Protein AF-H2DDW2-F1 (afdb_monomer_lite)

Structure (mmCIF, N/CA/C/O backbone):
data_AF-H2DDW2-F1
#
_entry.id   AF-H2DDW2-F1
#
loop_
_atom_site.group_PDB
_atom_site.id
_atom_site.type_symbol
_atom_site.label_atom_id
_atom_site.label_alt_id
_atom_site.label_comp_id
_atom_site.label_asym_id
_atom_site.label_entity_id
_atom_site.label_seq_id
_atom_site.pdbx_PDB_ins_code
_atom_site.Cartn_x
_atom_site.Cartn_y
_atom_site.Cartn_z
_atom_site.occupancy
_atom_site.B_iso_or_equiv
_atom_site.auth_seq_id
_atom_site.auth_comp_id
_atom_site.auth_asym_id
_atom_site.auth_atom_id
_atom_site.pdbx_PDB_model_num
ATOM 1 N N . MET A 1 1 ? -12.473 -13.883 21.788 1.00 48.09 1 MET A N 1
ATOM 2 C CA . MET A 1 1 ? -11.366 -13.422 22.653 1.00 48.09 1 MET A CA 1
ATOM 3 C C . MET A 1 1 ? -11.970 -12.734 23.864 1.00 48.09 1 MET A C 1
ATOM 5 O O . MET A 1 1 ? -12.932 -11.997 23.688 1.00 48.09 1 MET A O 1
ATOM 9 N N . ALA A 1 2 ? -11.489 -13.027 25.073 1.00 66.38 2 ALA A N 1
ATOM 10 C CA . ALA A 1 2 ? -11.969 -12.351 26.277 1.00 66.38 2 ALA A CA 1
ATOM 11 C C . ALA A 1 2 ? -11.491 -10.892 26.268 1.00 66.38 2 ALA A C 1
ATOM 13 O O . ALA A 1 2 ? -10.347 -10.621 25.909 1.00 66.38 2 ALA A O 1
ATOM 14 N N . LEU A 1 3 ? -12.377 -9.961 26.615 1.00 78.19 3 LEU A N 1
ATOM 15 C CA . LEU A 1 3 ? -12.028 -8.547 26.714 1.00 78.19 3 LEU A CA 1
ATOM 16 C C . LEU A 1 3 ? -11.215 -8.319 27.989 1.00 78.19 3 LEU A C 1
ATOM 18 O O . LEU A 1 3 ? -11.538 -8.890 29.030 1.00 78.19 3 LEU A O 1
ATOM 22 N N . GLY A 1 4 ? -10.157 -7.514 27.881 1.00 80.94 4 GLY A N 1
ATOM 23 C CA . GLY A 1 4 ? -9.312 -7.137 29.010 1.00 80.94 4 GLY A CA 1
ATOM 24 C C . GLY A 1 4 ? -10.004 -6.184 29.987 1.00 80.94 4 GLY A C 1
ATOM 25 O O . GLY A 1 4 ? -11.206 -5.923 29.906 1.00 80.94 4 GLY A O 1
ATOM 26 N N . GLU A 1 5 ? -9.225 -5.648 30.920 1.00 84.81 5 GLU A N 1
ATOM 27 C CA . GLU A 1 5 ? -9.730 -4.767 31.970 1.00 84.81 5 GLU A CA 1
ATOM 28 C C . GLU A 1 5 ? -10.260 -3.430 31.399 1.00 84.81 5 GLU A C 1
ATOM 30 O O . GLU A 1 5 ? -9.643 -2.859 30.493 1.00 84.81 5 GLU A O 1
ATOM 35 N N . PRO A 1 6 ? -11.408 -2.906 31.880 1.00 84.62 6 PRO A N 1
ATOM 36 C CA . PRO A 1 6 ? -11.976 -1.663 31.363 1.00 84.62 6 PRO A CA 1
ATOM 37 C C . PRO A 1 6 ? -11.069 -0.449 31.601 1.00 84.62 6 PRO A C 1
ATOM 39 O O . PRO A 1 6 ? -10.720 -0.131 32.738 1.00 84.62 6 PRO A O 1
ATOM 42 N N . ILE A 1 7 ? -10.769 0.297 30.535 1.00 83.62 7 ILE A N 1
ATOM 43 C CA . ILE A 1 7 ? -9.992 1.541 30.606 1.00 83.62 7 ILE A CA 1
ATOM 44 C C . ILE A 1 7 ? -10.944 2.737 30.705 1.00 83.62 7 ILE A C 1
ATOM 46 O O . ILE A 1 7 ? -11.888 2.864 29.926 1.00 83.62 7 ILE A O 1
ATOM 50 N N . LYS A 1 8 ? -10.680 3.645 31.652 1.00 87.38 8 LYS A N 1
ATOM 51 C CA . LYS A 1 8 ? -11.405 4.917 31.791 1.00 87.38 8 LYS A CA 1
ATOM 52 C C . LYS A 1 8 ? -10.595 6.037 31.145 1.00 87.38 8 LYS A C 1
ATOM 54 O O . LYS A 1 8 ? -9.454 6.267 31.531 1.00 87.38 8 LYS A O 1
ATOM 59 N N . PHE A 1 9 ? -11.197 6.776 30.223 1.00 84.56 9 PHE A N 1
ATOM 60 C CA . PHE A 1 9 ? -10.607 7.971 29.620 1.00 84.56 9 PHE A CA 1
ATOM 61 C C . PHE A 1 9 ? -11.639 9.095 29.583 1.00 84.56 9 PHE A C 1
ATOM 63 O O . PHE A 1 9 ? -12.844 8.858 29.651 1.00 84.56 9 PHE A O 1
ATOM 70 N N . ARG A 1 10 ? -11.157 10.336 29.534 1.00 90.94 10 ARG A N 1
ATOM 71 C CA . ARG A 1 10 ? -12.006 11.526 29.473 1.00 90.94 10 ARG A CA 1
ATOM 72 C C . ARG A 1 10 ? -11.969 12.083 28.060 1.00 90.94 10 ARG A C 1
ATOM 74 O O . ARG A 1 10 ? -10.892 12.276 27.505 1.00 90.94 10 ARG A O 1
ATOM 81 N N . LEU A 1 11 ? -13.144 12.347 27.511 1.00 89.06 11 LEU A N 1
ATOM 82 C CA . LEU A 1 11 ? -13.325 13.058 26.253 1.00 89.06 11 LEU A CA 1
ATOM 83 C C . LEU A 1 11 ? -13.860 14.454 26.551 1.00 89.06 11 LEU A C 1
ATOM 85 O O . LEU A 1 11 ? -14.480 14.674 27.594 1.00 89.06 11 LEU A O 1
ATOM 89 N N . THR A 1 12 ? -13.643 15.389 25.630 1.00 95.12 12 THR A N 1
ATOM 90 C CA . THR A 1 12 ? -14.383 16.649 25.693 1.00 95.12 12 THR A CA 1
ATOM 91 C C . THR A 1 12 ? -15.872 16.376 25.437 1.00 95.12 12 THR A C 1
ATOM 93 O O . THR A 1 12 ? -16.200 15.401 24.747 1.00 95.12 12 THR A O 1
ATOM 96 N N . PRO A 1 13 ? -16.786 17.199 25.979 1.00 91.12 13 PRO A N 1
ATOM 97 C CA . PRO A 1 13 ? -18.226 16.997 25.815 1.00 91.12 13 PRO A CA 1
ATOM 98 C C . PRO A 1 13 ? -18.658 16.928 24.345 1.00 91.12 13 PRO A C 1
ATOM 100 O O . PRO A 1 13 ? -19.495 16.108 23.978 1.00 91.12 13 PRO A O 1
ATOM 103 N N . GLU A 1 14 ? -18.029 17.730 23.485 1.00 94.12 14 GLU A N 1
ATOM 104 C CA . GLU A 1 14 ? -18.322 17.789 22.051 1.00 94.12 14 GLU A CA 1
ATOM 105 C C . GLU A 1 14 ? -17.937 16.479 21.360 1.00 94.12 14 GLU A C 1
ATOM 107 O O . GLU A 1 14 ? -18.689 15.950 20.543 1.00 94.12 14 GLU A O 1
ATOM 112 N N . LYS A 1 15 ? -16.770 15.923 21.711 1.00 92.75 15 LYS A N 1
ATOM 113 C CA . LYS A 1 15 ? -16.300 14.649 21.158 1.00 92.75 15 LYS A CA 1
ATOM 114 C C . LYS A 1 15 ? -17.115 13.472 21.664 1.00 92.75 15 LYS A C 1
ATOM 116 O O . LYS A 1 15 ? -17.362 12.548 20.897 1.00 92.75 15 LYS A O 1
ATOM 121 N N . HIS A 1 16 ? -17.550 13.514 22.921 1.00 92.75 16 HIS A N 1
ATOM 122 C CA . HIS A 1 16 ? -18.445 12.501 23.464 1.00 92.75 16 HIS A CA 1
ATOM 123 C C . HIS A 1 16 ? -19.756 12.442 22.672 1.00 92.75 16 HIS A C 1
ATOM 125 O O . HIS A 1 16 ? -20.097 11.377 22.169 1.00 92.75 16 HIS A O 1
ATOM 131 N N . ALA A 1 17 ? -20.434 13.583 22.498 1.00 93.12 17 ALA A N 1
ATOM 132 C CA . ALA A 1 17 ? -21.687 13.655 21.744 1.00 93.12 17 ALA A CA 1
ATOM 133 C C . ALA A 1 17 ? -21.509 13.196 20.288 1.00 93.12 17 ALA A C 1
ATOM 135 O O . ALA A 1 17 ? -22.276 12.374 19.796 1.00 93.12 17 ALA A O 1
ATOM 136 N N . GLN A 1 18 ? -20.438 13.645 19.624 1.00 95.00 18 GLN A N 1
ATOM 137 C CA . GLN A 1 18 ? -20.135 13.234 18.252 1.00 95.00 18 GLN A CA 1
ATOM 138 C C . GLN A 1 18 ? -20.004 11.707 18.117 1.00 95.00 18 GLN A C 1
ATOM 140 O O . GLN A 1 18 ? -20.565 11.108 17.197 1.00 95.00 18 GLN A O 1
ATOM 145 N N . TYR A 1 19 ? -19.240 11.072 19.008 1.00 93.44 19 TYR A N 1
ATOM 146 C CA . TYR A 1 19 ? -19.018 9.629 18.946 1.00 93.44 19 TYR A CA 1
ATOM 147 C C . TYR A 1 19 ? -20.235 8.822 19.382 1.00 93.44 19 TYR A C 1
ATOM 149 O O . TYR A 1 19 ? -20.439 7.723 18.875 1.00 93.44 19 TYR A O 1
ATOM 157 N N . GLU A 1 20 ? -21.046 9.353 20.290 1.00 93.19 20 GLU A N 1
ATOM 158 C CA . GLU A 1 20 ? -22.316 8.751 20.684 1.00 93.19 20 GLU A CA 1
ATOM 159 C C . GLU A 1 20 ? -23.302 8.727 19.512 1.00 93.19 20 GLU A C 1
ATOM 161 O O . GLU A 1 20 ? -23.854 7.670 19.206 1.00 93.19 20 GLU A O 1
ATOM 166 N N . ASP A 1 21 ? -23.420 9.832 18.772 1.00 95.06 21 ASP A N 1
ATOM 167 C CA . ASP A 1 21 ? -24.227 9.903 17.552 1.00 95.06 21 ASP A CA 1
ATOM 168 C C . ASP A 1 21 ? -23.710 8.945 16.467 1.00 95.06 21 ASP A C 1
ATOM 170 O O . ASP A 1 21 ? -24.486 8.249 15.811 1.00 95.06 21 ASP A O 1
ATOM 174 N N . GLU A 1 22 ? -22.391 8.895 16.253 1.00 94.19 22 GLU A N 1
ATOM 175 C CA . GLU A 1 22 ? -21.745 7.968 15.312 1.00 94.19 22 GLU A CA 1
ATOM 176 C C . GLU A 1 22 ? -22.000 6.500 15.683 1.00 94.19 22 GLU A C 1
ATOM 178 O O . GLU A 1 22 ? -22.377 5.703 14.820 1.00 94.19 22 GLU A O 1
ATOM 183 N N . ALA A 1 23 ? -21.852 6.150 16.961 1.00 94.31 23 ALA A N 1
ATOM 184 C CA . ALA A 1 23 ? -22.102 4.806 17.467 1.00 94.31 23 ALA A CA 1
ATOM 185 C C . ALA A 1 23 ? -23.585 4.423 17.339 1.00 94.31 23 ALA A C 1
ATOM 187 O O . ALA A 1 23 ? -23.898 3.322 16.879 1.00 94.31 23 ALA A O 1
ATOM 188 N N . ALA A 1 24 ? -24.495 5.350 17.655 1.00 94.38 24 ALA A N 1
ATOM 189 C CA . ALA A 1 24 ? -25.935 5.161 17.518 1.00 94.38 24 ALA A CA 1
ATOM 190 C C . ALA A 1 24 ? -26.351 4.934 16.057 1.00 94.38 24 ALA A C 1
ATOM 192 O O . ALA A 1 24 ? -27.140 4.028 15.785 1.00 94.38 24 ALA A O 1
ATOM 193 N N . ARG A 1 25 ? -25.770 5.675 15.098 1.00 93.88 25 ARG A N 1
ATOM 194 C CA . ARG A 1 25 ? -26.001 5.454 13.655 1.00 93.88 25 ARG A CA 1
ATOM 195 C C . ARG A 1 25 ? -25.594 4.056 13.194 1.00 93.88 25 ARG A C 1
ATOM 197 O O . ARG A 1 25 ? -26.205 3.517 12.277 1.00 93.88 25 ARG A O 1
ATOM 204 N N . LEU A 1 26 ? -24.575 3.476 13.822 1.00 92.62 26 LEU A N 1
ATOM 205 C CA . LEU A 1 26 ? -24.094 2.124 13.536 1.00 92.62 26 LEU A CA 1
ATOM 206 C C . LEU A 1 26 ? -24.780 1.048 14.395 1.00 92.62 26 LEU A C 1
ATOM 208 O O . LEU A 1 26 ? -24.473 -0.133 14.241 1.00 92.62 26 LEU A O 1
ATOM 212 N N . GLY A 1 27 ? -25.691 1.431 15.299 1.00 93.50 27 GLY A N 1
ATOM 213 C CA . GLY A 1 27 ? -26.374 0.517 16.218 1.00 93.50 27 GLY A CA 1
ATOM 214 C C . GLY A 1 27 ? -25.445 -0.133 17.247 1.00 93.50 27 GLY A C 1
ATOM 215 O O . GLY A 1 27 ? -25.739 -1.226 17.734 1.00 93.50 27 GLY A O 1
ATOM 216 N N . LYS A 1 28 ? -24.306 0.498 17.560 1.00 92.75 28 LYS A N 1
ATOM 217 C CA . LYS A 1 28 ? -23.279 -0.049 18.455 1.00 92.75 28 LYS A CA 1
ATOM 218 C C . LYS A 1 28 ? -23.205 0.732 19.771 1.00 92.75 28 LYS A C 1
ATOM 220 O O . LYS A 1 28 ? -23.399 1.945 19.776 1.00 92.75 28 LYS A O 1
ATOM 225 N N . PRO A 1 29 ? -22.852 0.078 20.892 1.00 91.75 29 PRO A N 1
ATOM 226 C CA . PRO A 1 29 ? -22.477 0.786 22.112 1.00 91.75 29 PRO A CA 1
ATOM 227 C C . PRO A 1 29 ? -21.225 1.644 21.892 1.00 91.75 29 PRO A C 1
ATOM 229 O O . PRO A 1 29 ? -20.283 1.205 21.227 1.00 91.75 29 PRO A O 1
ATOM 232 N N . LEU A 1 30 ? -21.169 2.819 22.527 1.00 90.50 30 LEU A N 1
ATOM 233 C CA . LEU A 1 30 ? -20.051 3.765 22.406 1.00 90.50 30 LEU A CA 1
ATOM 234 C C . LEU A 1 30 ? -18.684 3.118 22.689 1.00 90.50 30 LEU A C 1
ATOM 236 O O . LEU A 1 30 ? -17.729 3.332 21.950 1.00 90.50 30 LEU A O 1
ATOM 240 N N . GLY A 1 31 ? -18.591 2.279 23.724 1.00 90.06 31 GLY A N 1
ATOM 241 C CA . GLY A 1 31 ? -17.343 1.587 24.067 1.00 90.06 31 GLY A CA 1
ATOM 242 C C . GLY A 1 31 ? -16.865 0.608 22.988 1.00 90.06 31 GLY A C 1
ATOM 243 O O . GLY A 1 31 ? -15.664 0.496 22.753 1.00 90.06 31 GLY A O 1
ATOM 244 N N . THR A 1 32 ? -17.792 -0.070 22.306 1.00 91.12 32 THR A N 1
ATOM 245 C CA . THR A 1 32 ? -17.466 -0.956 21.178 1.00 91.12 32 THR A CA 1
ATOM 246 C C . THR A 1 32 ? -16.999 -0.138 19.982 1.00 91.12 32 THR A C 1
ATOM 248 O O . THR A 1 32 ? -15.959 -0.441 19.408 1.00 91.12 32 THR A O 1
ATOM 251 N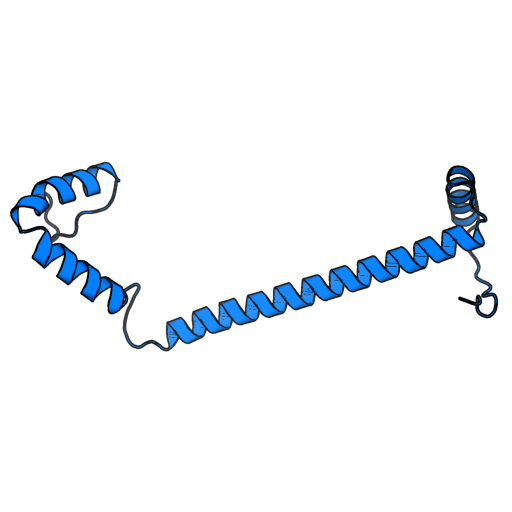 N . TYR A 1 33 ? -17.725 0.934 19.660 1.00 93.12 33 TYR A N 1
ATOM 252 C CA . TYR A 1 33 ? -17.380 1.830 18.562 1.00 93.12 33 TYR A CA 1
ATOM 253 C C . TYR A 1 33 ? -15.987 2.451 18.731 1.00 93.12 33 TYR A C 1
ATOM 255 O O . TYR A 1 33 ? -15.175 2.422 17.811 1.00 93.12 33 TYR A O 1
ATOM 263 N N . LEU A 1 34 ? -15.681 2.968 19.924 1.00 92.38 34 LEU A N 1
ATOM 264 C CA . LEU A 1 34 ? -14.390 3.599 20.196 1.00 92.38 34 LEU A CA 1
ATOM 265 C C . LEU A 1 34 ? -13.231 2.606 20.134 1.00 92.38 34 LEU A C 1
A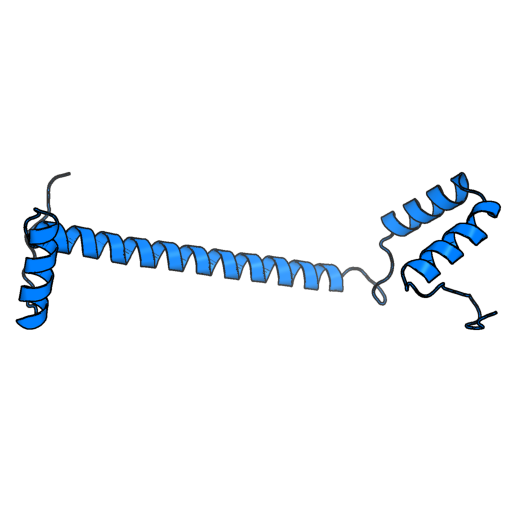TOM 267 O O . LEU A 1 34 ? -12.156 2.975 19.671 1.00 92.38 34 LEU A O 1
ATOM 271 N N . ARG A 1 35 ? -13.441 1.352 20.548 1.00 91.50 35 ARG A N 1
ATOM 272 C CA . ARG A 1 35 ? -12.428 0.308 20.380 1.00 91.50 35 ARG A CA 1
ATOM 273 C C . ARG A 1 35 ? -12.160 0.026 18.910 1.00 91.50 35 ARG A C 1
ATOM 275 O O . ARG A 1 35 ? -11.014 0.100 18.499 1.00 91.50 35 ARG A O 1
ATOM 282 N N . GLU A 1 36 ? -13.201 -0.284 18.142 1.00 92.19 36 GLU A N 1
ATOM 283 C CA . GLU A 1 36 ? -13.053 -0.597 16.716 1.00 92.19 36 GLU A CA 1
ATOM 284 C C . GLU A 1 36 ? -12.383 0.558 15.968 1.00 92.19 36 GLU A C 1
ATOM 286 O O . GLU A 1 36 ? -11.542 0.338 15.104 1.00 92.19 36 GLU A O 1
ATOM 291 N N . ARG A 1 37 ? -12.716 1.800 16.334 1.00 92.56 37 ARG A N 1
ATOM 292 C CA . ARG A 1 37 ? -12.078 2.986 15.771 1.00 92.56 37 ARG A CA 1
ATOM 293 C C . ARG A 1 37 ? -10.587 3.063 16.101 1.00 92.56 37 ARG A C 1
ATOM 295 O O . ARG A 1 37 ? -9.805 3.378 15.215 1.00 92.56 37 ARG A O 1
ATOM 302 N N . LEU A 1 38 ? -10.197 2.786 17.347 1.00 91.62 38 LEU A N 1
ATOM 303 C CA . LEU A 1 38 ? -8.785 2.754 17.749 1.00 91.62 38 LEU A CA 1
ATOM 304 C C . LEU A 1 38 ? -8.021 1.642 17.021 1.00 91.62 38 LEU A C 1
ATOM 306 O O . LEU A 1 38 ? -6.946 1.896 16.493 1.00 91.62 38 LEU A O 1
ATOM 310 N N . GLU A 1 39 ? -8.602 0.444 16.939 1.00 92.38 39 GLU A N 1
ATOM 311 C CA . GLU A 1 39 ? -8.024 -0.684 16.199 1.00 92.38 39 GLU A CA 1
ATOM 312 C C . GLU A 1 39 ? -7.860 -0.353 14.708 1.00 92.38 39 GLU A C 1
ATOM 314 O O . GLU A 1 39 ? -6.829 -0.664 14.117 1.00 92.38 39 GLU A O 1
ATOM 319 N N . ALA A 1 40 ? -8.842 0.322 14.103 1.00 92.19 40 ALA A N 1
ATOM 320 C CA . ALA A 1 40 ? -8.765 0.770 12.716 1.00 92.19 40 ALA A CA 1
ATOM 321 C C . ALA A 1 40 ? -7.694 1.854 12.508 1.00 92.19 40 ALA A C 1
ATOM 323 O O . ALA A 1 40 ? -6.937 1.784 11.542 1.00 92.19 40 ALA A O 1
ATOM 324 N N . ASP A 1 41 ? -7.601 2.838 13.407 1.00 92.94 41 ASP A N 1
ATOM 325 C CA . ASP A 1 41 ? -6.575 3.884 13.341 1.00 92.94 41 ASP A CA 1
ATOM 326 C C . ASP A 1 41 ? -5.161 3.288 13.470 1.00 92.94 41 ASP A C 1
ATOM 328 O O . ASP A 1 41 ? -4.245 3.708 12.756 1.00 92.94 41 ASP A O 1
ATOM 332 N N . ASP A 1 42 ? -4.975 2.297 14.347 1.00 92.69 42 ASP A N 1
ATOM 333 C CA . ASP A 1 42 ? -3.701 1.591 14.500 1.00 92.69 42 ASP A CA 1
ATOM 334 C C . ASP A 1 42 ? -3.381 0.729 13.267 1.00 92.69 42 ASP A C 1
ATOM 336 O O . ASP A 1 42 ? -2.263 0.803 12.757 1.00 92.69 42 ASP A O 1
ATOM 340 N N . ALA A 1 43 ? -4.364 0.023 12.695 1.00 93.31 43 ALA A N 1
ATOM 341 C CA . ALA A 1 43 ? -4.183 -0.721 11.446 1.00 93.31 43 ALA A CA 1
ATOM 342 C C . ALA A 1 43 ? -3.742 0.188 10.283 1.00 93.31 43 ALA A C 1
ATOM 344 O O . ALA A 1 43 ? -2.791 -0.128 9.570 1.00 93.31 43 ALA A O 1
ATOM 345 N N . VAL A 1 44 ? -4.361 1.364 10.130 1.00 95.12 44 VAL A N 1
ATOM 346 C CA . VAL A 1 44 ? -3.979 2.343 9.096 1.00 95.12 44 VAL A CA 1
ATOM 347 C C . VAL A 1 44 ? -2.555 2.864 9.316 1.00 95.12 44 VAL A C 1
ATOM 349 O O . VAL A 1 44 ? -1.805 3.058 8.355 1.00 95.12 44 VAL A O 1
ATOM 352 N N . ARG A 1 45 ? -2.149 3.101 10.570 1.00 94.69 45 ARG A N 1
ATOM 353 C CA . ARG A 1 45 ? -0.768 3.505 10.889 1.00 94.69 45 ARG A CA 1
ATOM 354 C C . ARG A 1 45 ? 0.233 2.413 10.534 1.00 94.69 45 ARG A C 1
ATOM 356 O O . ARG A 1 45 ? 1.291 2.735 9.987 1.00 94.69 45 ARG A O 1
ATOM 363 N N . ASP A 1 46 ? -0.100 1.158 10.809 1.00 93.88 46 ASP A N 1
ATOM 364 C CA . ASP A 1 46 ? 0.744 0.007 10.496 1.00 93.88 46 ASP A CA 1
ATOM 365 C C . ASP A 1 46 ? 0.883 -0.202 8.983 1.00 93.88 46 ASP A C 1
ATOM 367 O O . ASP A 1 46 ? 2.000 -0.383 8.489 1.00 93.88 46 ASP A O 1
ATOM 371 N N . GLU A 1 47 ? -0.215 -0.087 8.232 1.00 95.06 47 GLU A N 1
ATOM 372 C CA . GLU A 1 47 ? -0.219 -0.129 6.765 1.00 95.06 47 GLU A CA 1
ATOM 373 C C . GLU A 1 47 ? 0.628 1.001 6.164 1.00 95.06 47 GLU A C 1
ATOM 375 O O . GLU A 1 47 ? 1.471 0.765 5.296 1.00 95.06 47 GLU A O 1
ATOM 380 N N . LEU A 1 48 ? 0.487 2.230 6.669 1.00 96.19 48 LEU A N 1
ATOM 381 C CA . LEU A 1 48 ? 1.300 3.368 6.235 1.00 96.19 48 LEU A CA 1
ATOM 382 C C . LEU A 1 48 ? 2.790 3.148 6.541 1.00 96.19 48 LEU A C 1
ATOM 384 O O . LEU A 1 48 ? 3.658 3.498 5.737 1.00 96.19 48 LEU A O 1
ATOM 388 N N . ALA A 1 49 ? 3.106 2.581 7.706 1.00 94.44 49 ALA A N 1
ATOM 389 C CA . ALA A 1 49 ? 4.474 2.241 8.071 1.00 94.44 49 ALA A CA 1
ATOM 390 C C . ALA A 1 49 ? 5.046 1.142 7.161 1.00 94.44 49 ALA A C 1
ATOM 392 O O . ALA A 1 49 ? 6.213 1.228 6.777 1.00 94.44 49 ALA A O 1
ATOM 393 N N . ALA A 1 50 ? 4.243 0.143 6.785 1.00 94.75 50 ALA A N 1
ATOM 394 C CA . ALA A 1 50 ? 4.625 -0.885 5.821 1.00 94.75 50 ALA A CA 1
ATOM 395 C C . ALA A 1 50 ? 4.900 -0.289 4.437 1.00 94.75 50 ALA A C 1
ATOM 397 O O . ALA A 1 50 ? 5.991 -0.489 3.905 1.00 94.75 50 ALA A O 1
ATOM 398 N N . LEU A 1 51 ? 3.991 0.542 3.924 1.00 95.81 51 LEU A N 1
ATOM 399 C CA . LEU A 1 51 ? 4.159 1.208 2.634 1.00 95.81 51 LEU A CA 1
ATOM 400 C C . LEU A 1 51 ? 5.424 2.075 2.601 1.00 95.81 51 LEU A C 1
ATOM 402 O O . LEU A 1 51 ? 6.182 2.044 1.636 1.00 95.81 51 LEU A O 1
ATOM 406 N N . ARG A 1 52 ? 5.707 2.823 3.675 1.00 94.94 52 ARG A N 1
ATOM 407 C CA . ARG A 1 52 ? 6.947 3.612 3.779 1.00 94.94 52 ARG A CA 1
ATOM 408 C C . ARG A 1 52 ? 8.197 2.737 3.715 1.00 94.94 52 ARG A C 1
ATOM 410 O O . ARG A 1 52 ? 9.160 3.131 3.065 1.00 94.94 52 ARG A O 1
ATOM 417 N N . ARG A 1 53 ? 8.195 1.565 4.360 1.00 94.88 53 ARG A N 1
ATOM 418 C CA . ARG A 1 53 ? 9.316 0.612 4.277 1.00 94.88 53 ARG A CA 1
ATOM 419 C C . ARG A 1 53 ? 9.495 0.077 2.860 1.00 94.88 53 ARG A C 1
ATOM 421 O O . ARG A 1 53 ? 10.626 0.007 2.394 1.00 94.88 53 ARG A O 1
ATOM 428 N N . GLU A 1 54 ? 8.408 -0.250 2.169 1.00 94.44 54 GLU A N 1
ATOM 429 C CA . GLU A 1 54 ? 8.459 -0.702 0.774 1.00 94.44 54 GLU A CA 1
ATOM 430 C C . GLU A 1 54 ? 8.994 0.384 -0.158 1.00 94.44 54 GLU A C 1
ATOM 432 O O . GLU A 1 54 ? 9.857 0.105 -0.983 1.00 94.44 54 GLU A O 1
ATOM 437 N N . VAL A 1 55 ? 8.560 1.635 0.010 1.00 94.75 55 VAL A N 1
ATOM 438 C CA . VAL A 1 55 ? 9.075 2.768 -0.774 1.00 94.75 55 VAL A CA 1
ATOM 439 C C . VAL A 1 55 ? 10.573 2.968 -0.546 1.00 94.75 55 VAL A C 1
ATOM 441 O O . VAL A 1 55 ? 11.306 3.165 -1.510 1.00 94.75 55 VAL A O 1
ATOM 444 N N . VAL A 1 56 ? 11.050 2.877 0.700 1.00 94.12 56 VAL A N 1
ATOM 445 C CA . VAL A 1 56 ? 12.493 2.940 1.000 1.00 94.12 56 VAL A CA 1
ATOM 446 C C . VAL A 1 56 ? 13.235 1.754 0.382 1.00 94.12 56 VAL A C 1
ATOM 448 O O . VAL A 1 56 ? 14.290 1.940 -0.212 1.00 94.12 56 VAL A O 1
ATOM 451 N N . SER A 1 57 ? 12.672 0.547 0.454 1.00 92.25 57 SER A N 1
ATOM 452 C CA . SER A 1 57 ? 13.256 -0.633 -0.187 1.00 92.25 57 SER A CA 1
ATOM 453 C C . SER A 1 57 ? 13.346 -0.470 -1.704 1.00 92.25 57 SER A C 1
ATOM 455 O O . SER A 1 57 ? 14.364 -0.818 -2.291 1.00 92.25 57 SER A O 1
ATOM 457 N N . LEU A 1 58 ? 12.303 0.058 -2.348 1.00 91.75 58 LEU A N 1
ATOM 458 C CA . LEU A 1 58 ? 12.300 0.344 -3.782 1.00 91.75 58 LEU A CA 1
ATOM 459 C C . LEU A 1 58 ? 13.317 1.425 -4.131 1.00 91.75 58 LEU A C 1
ATOM 461 O O . LEU A 1 58 ? 14.009 1.301 -5.135 1.00 91.75 58 LEU A O 1
ATOM 465 N N . HIS A 1 59 ? 13.429 2.460 -3.299 1.00 89.94 59 HIS A N 1
ATOM 466 C CA . HIS A 1 59 ? 14.434 3.497 -3.469 1.00 89.94 59 HIS A CA 1
ATOM 467 C C . HIS A 1 59 ? 15.846 2.909 -3.436 1.00 89.94 59 HIS A C 1
ATOM 469 O O . HIS A 1 59 ? 16.598 3.160 -4.369 1.00 89.94 59 HIS A O 1
ATOM 475 N N . HIS A 1 60 ? 16.162 2.047 -2.466 1.00 86.25 60 HIS A N 1
ATOM 476 C CA . HIS A 1 60 ? 17.450 1.352 -2.431 1.00 86.25 60 HIS A CA 1
ATOM 477 C C . HIS A 1 60 ? 17.663 0.425 -3.627 1.00 86.25 60 HIS A C 1
ATOM 479 O O . HIS A 1 60 ? 18.755 0.406 -4.166 1.00 86.25 60 HIS A O 1
ATOM 485 N N . VAL A 1 61 ? 16.642 -0.284 -4.119 1.00 85.19 61 VAL A N 1
ATOM 486 C CA . VAL A 1 61 ? 16.784 -1.089 -5.350 1.00 85.19 61 VAL A CA 1
ATOM 487 C C . VAL A 1 61 ? 17.078 -0.207 -6.569 1.00 85.19 61 VAL A C 1
ATOM 489 O O . VAL A 1 61 ? 17.836 -0.605 -7.450 1.00 85.19 61 VAL A O 1
ATOM 492 N N . ILE A 1 62 ? 16.486 0.988 -6.642 1.00 82.81 62 ILE A N 1
ATOM 493 C CA . ILE A 1 62 ? 16.754 1.960 -7.711 1.00 82.81 62 ILE A CA 1
ATOM 494 C C . ILE A 1 62 ? 18.166 2.539 -7.575 1.00 82.81 62 ILE A C 1
ATOM 496 O O . ILE A 1 62 ? 18.854 2.668 -8.585 1.00 82.81 62 ILE A O 1
ATOM 500 N N . GLU A 1 63 ? 18.596 2.878 -6.359 1.00 81.69 63 GLU A N 1
ATOM 501 C CA . GLU A 1 63 ? 19.958 3.339 -6.071 1.00 81.69 63 GLU A CA 1
ATOM 502 C C . GLU A 1 63 ? 20.982 2.252 -6.395 1.00 81.69 63 GLU A C 1
ATOM 504 O O . GLU A 1 63 ? 21.909 2.513 -7.150 1.00 81.69 63 GLU A O 1
ATOM 509 N N . ASP A 1 64 ? 20.759 1.017 -5.950 1.00 76.31 64 ASP A N 1
ATOM 510 C CA . ASP A 1 64 ? 21.585 -0.138 -6.286 1.00 76.31 64 ASP A CA 1
ATOM 511 C C . ASP A 1 64 ? 21.621 -0.348 -7.800 1.00 76.31 64 ASP A C 1
ATOM 513 O O . ASP A 1 64 ? 22.688 -0.561 -8.359 1.00 76.31 64 ASP A O 1
ATOM 517 N N . LEU A 1 65 ? 20.497 -0.250 -8.517 1.00 72.25 65 LEU A N 1
ATOM 518 C CA . LEU A 1 65 ? 20.490 -0.360 -9.978 1.00 72.25 65 LEU A CA 1
ATOM 519 C C . LEU A 1 65 ? 21.272 0.782 -10.647 1.00 72.25 65 LEU A C 1
ATOM 521 O O . LEU A 1 65 ? 21.985 0.539 -11.623 1.00 72.25 65 LEU A O 1
ATOM 525 N N . ALA A 1 66 ? 21.171 2.005 -10.125 1.00 71.06 66 ALA A N 1
ATOM 526 C CA . ALA A 1 66 ? 21.950 3.146 -10.595 1.00 71.06 66 ALA A CA 1
ATOM 527 C C . ALA A 1 66 ? 23.452 2.949 -10.324 1.00 71.06 66 ALA A C 1
ATOM 529 O O . ALA A 1 66 ? 24.267 3.172 -11.219 1.00 71.06 66 ALA A O 1
ATOM 530 N N . ASP A 1 67 ? 23.817 2.443 -9.147 1.00 64.25 67 ASP A N 1
ATOM 531 C CA . ASP A 1 67 ? 25.195 2.181 -8.730 1.00 64.25 67 ASP A CA 1
ATOM 532 C C . ASP A 1 67 ? 25.802 0.972 -9.453 1.00 64.25 67 ASP A C 1
ATOM 534 O O . ASP A 1 67 ? 26.965 0.999 -9.863 1.00 64.25 67 ASP A O 1
ATOM 538 N N . THR A 1 68 ? 25.017 -0.079 -9.695 1.00 55.50 68 THR A N 1
ATOM 539 C CA . THR A 1 68 ? 25.447 -1.241 -10.486 1.00 55.50 68 THR A CA 1
ATOM 540 C C . THR A 1 68 ? 25.579 -0.864 -11.965 1.00 55.50 68 THR A C 1
ATOM 542 O O . THR A 1 68 ? 26.501 -1.333 -12.631 1.00 55.50 68 THR A O 1
ATOM 545 N N . GLY A 1 69 ? 24.734 0.048 -12.464 1.00 45.69 69 GLY A N 1
ATOM 546 C CA . GLY A 1 69 ? 24.881 0.679 -13.780 1.00 45.69 69 GLY A CA 1
ATOM 547 C C . GLY A 1 69 ? 26.086 1.625 -13.886 1.00 45.69 69 GLY A C 1
ATOM 548 O O . GLY A 1 69 ? 26.651 1.777 -14.964 1.00 45.69 69 GLY A O 1
ATOM 549 N N . LEU A 1 70 ? 26.537 2.210 -12.772 1.00 45.75 70 LEU A N 1
ATOM 550 C CA . LEU A 1 70 ? 27.755 3.029 -12.689 1.00 45.75 70 LEU A CA 1
ATOM 551 C C . LEU A 1 70 ? 29.047 2.196 -12.626 1.00 45.75 70 LEU A C 1
ATOM 553 O O . LEU A 1 70 ? 30.123 2.729 -12.900 1.00 45.75 70 LEU A O 1
ATOM 557 N N . ARG A 1 71 ? 28.973 0.904 -12.272 1.00 44.19 71 ARG A N 1
ATOM 558 C CA . ARG A 1 71 ? 30.145 0.013 -12.156 1.00 44.19 71 ARG A CA 1
ATOM 559 C C . ARG A 1 71 ? 30.366 -0.926 -13.342 1.00 44.19 71 ARG A C 1
ATOM 561 O O . ARG A 1 71 ? 31.417 -1.568 -13.391 1.00 44.19 71 ARG A O 1
ATOM 568 N N . SER A 1 72 ? 29.468 -0.958 -14.330 1.00 42.97 72 SER A N 1
ATOM 569 C CA . SER A 1 72 ? 29.790 -1.480 -15.665 1.00 42.97 72 SER A CA 1
ATOM 570 C C . SER A 1 72 ? 30.530 -0.410 -16.475 1.00 42.97 72 SER A C 1
ATOM 572 O O . SER A 1 72 ? 29.943 0.340 -17.244 1.00 42.97 72 SER A O 1
ATOM 574 N N . ASP A 1 73 ? 31.821 -0.303 -16.188 1.00 40.19 73 ASP A N 1
ATOM 575 C CA . ASP A 1 73 ? 32.909 0.052 -17.099 1.00 40.19 73 ASP A CA 1
ATOM 576 C C . ASP A 1 73 ? 32.550 0.767 -18.434 1.00 40.19 73 ASP A C 1
ATOM 578 O O . ASP A 1 73 ? 32.060 0.155 -19.380 1.00 40.19 73 ASP A O 1
ATOM 582 N N . GLN A 1 74 ? 32.932 2.052 -18.503 1.00 40.38 74 GLN A N 1
ATOM 583 C CA . GLN A 1 74 ? 33.212 2.866 -19.699 1.00 40.38 74 GLN A CA 1
ATOM 584 C C . GLN A 1 74 ? 32.038 3.381 -20.576 1.00 40.38 74 GLN A C 1
ATOM 586 O O . GLN A 1 74 ? 31.616 2.776 -21.553 1.00 40.38 74 GLN A O 1
ATOM 591 N N . SER A 1 75 ? 31.705 4.657 -20.323 1.00 43.94 75 SER A N 1
ATOM 592 C CA . SER A 1 75 ? 31.321 5.688 -21.311 1.00 43.94 75 SER A CA 1
ATOM 593 C C . SER A 1 75 ? 29.919 5.629 -21.954 1.00 43.94 75 SER A C 1
ATOM 595 O O . SER A 1 75 ? 29.733 5.122 -23.055 1.00 43.94 75 SER A O 1
ATOM 597 N N . GLY A 1 76 ? 28.966 6.345 -21.340 1.00 45.06 76 GLY A N 1
ATOM 598 C CA . GLY A 1 76 ? 27.719 6.817 -21.969 1.00 45.06 76 GLY A CA 1
ATOM 599 C C . GLY A 1 76 ? 26.583 5.785 -22.062 1.00 45.06 76 GLY A C 1
ATOM 600 O O . GLY A 1 76 ? 26.759 4.639 -21.658 1.00 45.06 76 GLY A O 1
ATOM 601 N N . PRO A 1 77 ? 25.400 6.172 -22.590 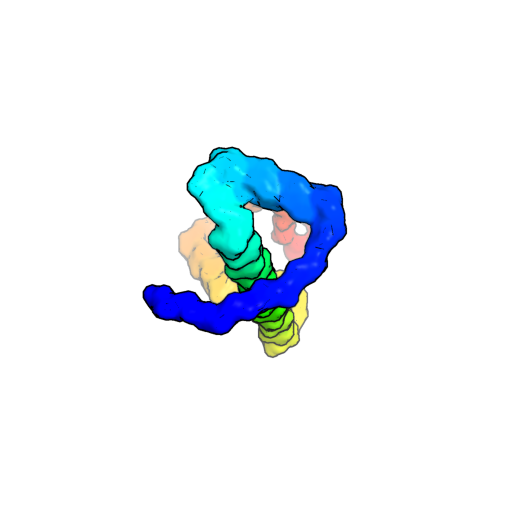1.00 47.09 77 PRO A N 1
ATOM 602 C CA . PRO A 1 77 ? 24.306 5.254 -22.907 1.00 47.09 77 PRO A CA 1
ATOM 603 C C . PRO A 1 77 ? 24.698 4.424 -24.139 1.00 47.09 77 PRO A C 1
ATOM 605 O O . PRO A 1 77 ? 24.163 4.592 -25.233 1.00 47.09 77 PRO A O 1
ATOM 608 N N . GLY A 1 78 ? 25.722 3.589 -23.986 1.00 54.91 78 GLY A N 1
ATOM 609 C CA . GLY A 1 78 ? 26.172 2.655 -24.999 1.00 54.91 78 GLY A CA 1
ATOM 610 C C . GLY A 1 78 ? 25.264 1.425 -25.021 1.00 54.91 78 GLY A C 1
ATOM 611 O O . GLY A 1 78 ? 24.799 0.985 -23.968 1.00 54.91 78 GLY A O 1
ATOM 612 N N . PRO A 1 79 ? 24.979 0.853 -26.201 1.00 57.16 79 PRO A N 1
ATOM 613 C CA . PRO A 1 79 ? 24.209 -0.379 -26.290 1.00 57.16 79 PRO A CA 1
ATOM 614 C C . PRO A 1 79 ? 24.917 -1.515 -25.534 1.00 57.16 79 PRO A C 1
ATOM 616 O O . PRO A 1 79 ? 26.109 -1.751 -25.722 1.00 57.16 79 PRO A O 1
ATOM 619 N N . ASN A 1 80 ? 24.169 -2.229 -24.688 1.00 71.06 80 ASN A N 1
ATOM 620 C CA . ASN A 1 80 ? 24.638 -3.408 -23.951 1.00 71.06 80 ASN A CA 1
ATOM 621 C C . ASN A 1 80 ? 25.195 -4.455 -24.943 1.00 71.06 80 ASN A C 1
ATOM 623 O O . ASN A 1 80 ? 24.672 -4.589 -26.049 1.00 71.06 80 ASN A O 1
ATOM 627 N N . ALA A 1 81 ? 26.224 -5.222 -24.565 1.00 74.44 81 ALA A N 1
ATOM 628 C CA . ALA A 1 81 ? 26.852 -6.257 -25.396 1.00 74.44 81 ALA A CA 1
ATOM 629 C C . ALA A 1 81 ? 25.837 -7.185 -26.092 1.00 74.44 81 ALA A C 1
ATOM 631 O O . ALA A 1 81 ? 25.964 -7.450 -27.286 1.00 74.44 81 ALA A O 1
ATOM 632 N N . VAL A 1 82 ? 24.774 -7.586 -25.387 1.00 76.81 82 VAL A N 1
ATOM 633 C CA . VAL A 1 82 ? 23.689 -8.414 -25.950 1.00 76.81 82 VAL A CA 1
ATOM 634 C C . VAL A 1 82 ? 22.909 -7.675 -27.047 1.00 76.81 82 VAL A C 1
ATOM 636 O O . VAL A 1 82 ? 22.497 -8.270 -28.043 1.00 76.81 82 VAL A O 1
ATOM 639 N N . GLN A 1 83 ? 22.713 -6.362 -26.901 1.00 80.56 83 GLN A N 1
ATOM 640 C CA . GLN A 1 83 ? 22.058 -5.529 -27.912 1.00 80.56 83 GLN A CA 1
ATOM 641 C C . GLN A 1 83 ? 22.943 -5.372 -29.149 1.00 80.56 83 GLN A C 1
ATOM 643 O O . GLN A 1 83 ? 22.443 -5.493 -30.264 1.00 80.56 83 GLN A O 1
ATOM 648 N N . ILE A 1 84 ? 24.251 -5.159 -28.971 1.00 80.38 84 ILE A N 1
ATOM 649 C CA . ILE A 1 84 ? 25.206 -5.093 -30.086 1.00 80.38 84 ILE A CA 1
ATOM 650 C C . ILE A 1 84 ? 25.231 -6.428 -30.837 1.00 80.38 84 ILE A C 1
ATOM 652 O O . ILE A 1 84 ? 25.099 -6.442 -32.059 1.00 80.38 84 ILE A O 1
ATOM 656 N N . GLU A 1 85 ? 25.333 -7.548 -30.121 1.00 79.50 85 GLU A N 1
ATOM 657 C CA . GLU A 1 85 ? 25.320 -8.891 -30.706 1.00 79.50 85 GLU A CA 1
ATOM 658 C C . GLU A 1 85 ? 24.030 -9.15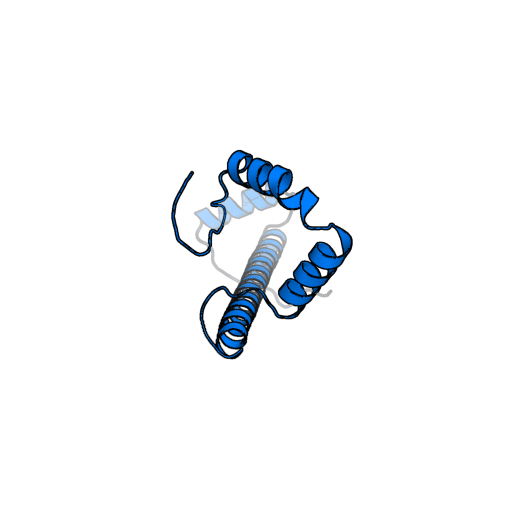3 -31.497 1.00 79.50 85 GLU A C 1
ATOM 660 O O . GLU A 1 85 ? 24.078 -9.559 -32.661 1.00 79.50 85 GLU A O 1
ATOM 665 N N . THR A 1 86 ? 22.874 -8.828 -30.913 1.00 85.00 86 THR A N 1
ATOM 666 C CA . THR A 1 86 ? 21.571 -8.972 -31.578 1.00 85.00 86 THR A CA 1
ATOM 667 C C . THR A 1 86 ? 21.488 -8.106 -32.838 1.00 85.00 86 THR A C 1
ATOM 669 O O . THR A 1 86 ? 21.036 -8.574 -33.883 1.00 85.00 86 THR A O 1
ATOM 672 N N . LEU A 1 87 ? 21.956 -6.854 -32.783 1.00 85.31 87 LEU A N 1
ATOM 673 C CA . LEU A 1 87 ? 21.969 -5.949 -33.937 1.00 85.31 87 LEU A CA 1
ATOM 674 C C . LEU A 1 87 ? 22.892 -6.453 -35.055 1.00 85.31 87 LEU A C 1
ATOM 676 O O . LEU A 1 87 ? 22.527 -6.366 -36.229 1.00 85.31 87 LEU A O 1
ATOM 680 N N . LEU A 1 88 ? 24.063 -6.999 -34.714 1.00 84.50 88 LEU A N 1
ATOM 681 C CA . LEU A 1 88 ? 24.985 -7.590 -35.687 1.00 84.50 88 LEU A CA 1
ATOM 682 C C . LEU A 1 88 ? 24.392 -8.842 -36.339 1.00 84.50 88 LEU A C 1
ATOM 684 O O . LEU A 1 88 ? 24.481 -8.985 -37.559 1.00 84.50 88 LEU A O 1
ATOM 688 N N . LEU A 1 89 ? 23.727 -9.700 -35.562 1.00 86.06 89 LEU A N 1
ATOM 689 C CA . LEU A 1 89 ? 23.053 -10.889 -36.081 1.00 86.06 89 LEU A CA 1
ATOM 690 C C . LEU A 1 89 ? 21.908 -10.516 -37.031 1.00 86.06 89 LEU A C 1
ATOM 692 O O . LEU A 1 89 ? 21.827 -11.033 -38.145 1.00 86.06 89 LEU A O 1
ATOM 696 N N . LEU A 1 90 ? 21.058 -9.563 -36.639 1.00 86.81 90 LEU A N 1
ATOM 697 C CA . LEU A 1 90 ? 19.974 -9.069 -37.490 1.00 86.81 90 LEU A CA 1
ATOM 698 C C . LEU A 1 90 ? 20.507 -8.421 -38.771 1.00 86.81 90 LEU A C 1
ATOM 700 O O . LEU A 1 90 ? 19.936 -8.623 -39.842 1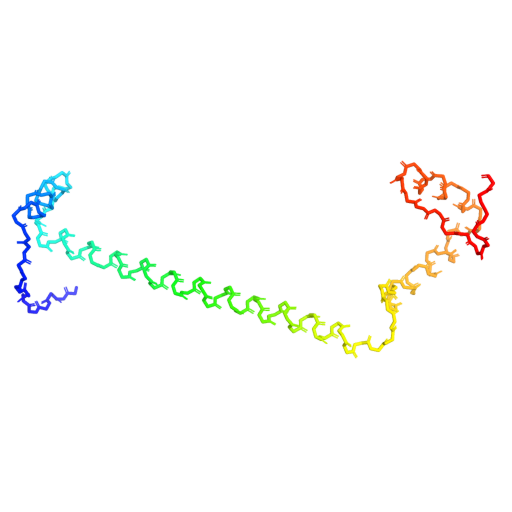.00 86.81 90 LEU A O 1
ATOM 704 N N . ARG A 1 91 ? 21.623 -7.688 -38.691 1.00 83.81 91 ARG A N 1
ATOM 705 C CA . ARG A 1 91 ? 22.278 -7.099 -39.865 1.00 83.81 91 ARG A CA 1
ATOM 706 C C . ARG A 1 91 ? 22.847 -8.160 -40.806 1.00 83.81 91 ARG A C 1
ATOM 708 O O . ARG A 1 91 ? 22.760 -7.982 -42.019 1.00 83.81 91 ARG A O 1
ATOM 715 N N . ALA A 1 92 ? 23.392 -9.249 -40.266 1.00 84.44 92 ALA A N 1
ATOM 716 C CA . ALA A 1 92 ? 23.876 -10.376 -41.057 1.00 84.44 92 ALA A CA 1
ATOM 717 C C . ALA A 1 92 ? 22.737 -11.097 -41.798 1.00 84.44 92 ALA A C 1
ATOM 719 O O . ALA A 1 92 ? 22.929 -11.536 -42.928 1.00 84.44 92 ALA A O 1
ATOM 720 N N . ILE A 1 93 ? 21.546 -11.175 -41.192 1.00 88.81 93 ILE A N 1
ATOM 721 C CA . ILE A 1 93 ? 20.362 -11.811 -41.790 1.00 88.81 93 ILE A CA 1
ATOM 722 C C . ILE A 1 93 ? 19.676 -10.896 -42.818 1.00 88.81 93 ILE A C 1
ATOM 724 O O . ILE A 1 93 ? 19.235 -11.366 -43.863 1.00 88.81 93 ILE A O 1
ATOM 728 N N . ALA A 1 94 ? 19.543 -9.599 -42.522 1.00 85.62 94 ALA A N 1
ATOM 729 C CA . ALA A 1 94 ? 18.717 -8.682 -43.309 1.00 85.62 94 ALA A CA 1
ATOM 730 C C . ALA A 1 94 ? 19.360 -8.201 -44.619 1.00 85.62 94 ALA A C 1
ATOM 732 O O . ALA A 1 94 ? 18.624 -7.780 -45.507 1.00 85.62 94 ALA A O 1
ATOM 733 N N . GLY A 1 95 ? 20.692 -8.228 -44.725 1.00 81.44 95 GLY A N 1
ATOM 734 C CA . GLY A 1 95 ? 21.414 -7.773 -45.915 1.00 81.44 95 GLY A CA 1
ATOM 735 C C . GLY A 1 95 ? 21.475 -6.238 -46.087 1.00 81.44 95 GLY A C 1
ATOM 736 O O . GLY A 1 95 ? 20.680 -5.485 -45.508 1.00 81.44 95 GLY A O 1
ATOM 737 N N . PRO A 1 96 ? 22.456 -5.719 -46.852 1.00 78.56 96 PRO A N 1
ATOM 738 C CA . PRO A 1 96 ? 22.673 -4.278 -47.038 1.00 78.56 96 PRO A CA 1
ATOM 739 C C . PRO A 1 96 ? 21.531 -3.553 -47.775 1.00 78.56 96 PRO A C 1
ATOM 741 O O . PRO A 1 96 ? 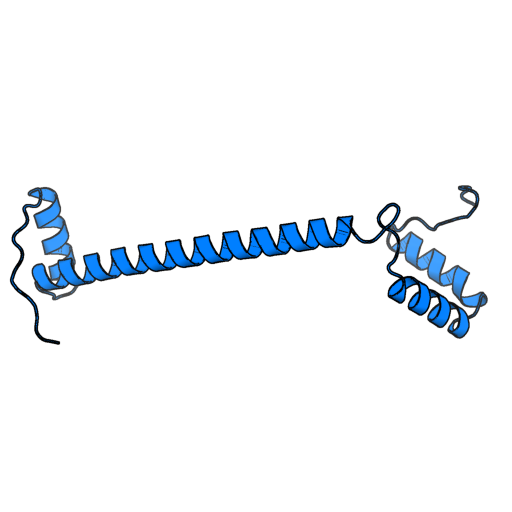21.312 -2.358 -47.569 1.00 78.56 96 PRO A O 1
ATOM 744 N N . GLU A 1 97 ? 20.768 -4.256 -48.604 1.00 83.31 97 GLU A N 1
ATOM 745 C CA . GLU A 1 97 ? 19.659 -3.736 -49.406 1.00 83.31 97 GLU A CA 1
ATOM 746 C C . GLU A 1 97 ? 18.494 -3.200 -48.561 1.00 83.31 97 GLU A C 1
ATOM 748 O O . GLU A 1 97 ? 17.770 -2.294 -48.982 1.00 83.31 97 GLU A O 1
ATOM 753 N N . ARG A 1 98 ? 18.340 -3.698 -47.327 1.00 84.31 98 ARG A N 1
ATOM 754 C CA . ARG A 1 98 ? 17.297 -3.262 -46.388 1.00 84.31 98 ARG A CA 1
ATOM 755 C C . ARG A 1 98 ? 17.624 -1.944 -45.685 1.00 84.31 98 ARG A C 1
ATOM 757 O O . ARG A 1 98 ? 16.779 -1.404 -44.977 1.00 84.31 98 ARG A O 1
ATOM 764 N N . MET A 1 99 ? 18.807 -1.366 -45.895 1.00 81.69 99 MET A N 1
ATOM 765 C CA . MET A 1 99 ? 19.217 -0.149 -45.183 1.00 81.69 99 MET A CA 1
ATOM 766 C C . MET A 1 99 ? 18.503 1.117 -45.631 1.00 81.69 99 MET A C 1
ATOM 768 O O . MET A 1 99 ? 18.177 1.958 -44.795 1.00 81.69 99 MET A O 1
ATOM 772 N N . LYS A 1 100 ? 18.194 1.246 -46.921 1.00 83.56 100 LYS A N 1
ATOM 773 C CA . LYS A 1 100 ? 17.441 2.395 -47.437 1.00 83.56 100 LYS A CA 1
ATOM 774 C C . LYS A 1 100 ? 16.028 2.509 -46.831 1.00 83.56 100 LYS A C 1
ATOM 776 O O . LYS A 1 100 ? 15.711 3.592 -46.339 1.00 83.56 100 LYS A O 1
ATOM 781 N N . PRO A 1 101 ? 15.195 1.446 -46.800 1.00 86.06 101 PRO A N 1
ATOM 782 C CA . PRO A 1 101 ? 13.873 1.534 -46.179 1.00 86.06 101 PRO A CA 1
ATOM 783 C C . PRO A 1 101 ? 13.939 1.743 -44.661 1.00 86.06 101 PRO A C 1
ATOM 785 O O . PRO A 1 101 ? 13.187 2.561 -44.146 1.00 86.06 101 PRO A O 1
ATOM 788 N N . VAL A 1 102 ? 14.875 1.104 -43.947 1.00 86.12 102 VAL A N 1
ATOM 789 C CA . VAL A 1 102 ? 15.038 1.306 -42.492 1.00 86.12 102 VAL A CA 1
ATOM 790 C C . VAL A 1 102 ? 15.373 2.762 -42.163 1.00 86.12 102 VAL A C 1
ATOM 792 O O . VAL A 1 102 ? 14.754 3.344 -41.279 1.00 86.12 102 VAL A O 1
ATOM 795 N N . LYS A 1 103 ? 16.293 3.393 -42.905 1.00 86.81 103 LYS A N 1
ATOM 796 C CA . LYS A 1 103 ? 16.600 4.824 -42.731 1.00 86.81 103 LYS A CA 1
ATOM 797 C C . LYS A 1 103 ? 15.384 5.719 -42.995 1.00 86.81 103 LYS A C 1
ATOM 799 O O . LYS A 1 103 ? 15.207 6.715 -42.302 1.00 86.81 103 LYS A O 1
ATOM 804 N N . GLY A 1 104 ? 14.547 5.365 -43.973 1.00 88.12 104 GLY A N 1
ATOM 805 C CA . GLY A 1 104 ? 13.283 6.057 -44.238 1.00 88.12 104 GLY A CA 1
ATOM 806 C C . GLY A 1 104 ? 12.298 5.958 -43.071 1.00 88.12 104 GLY A C 1
ATOM 807 O O . GLY A 1 104 ? 11.726 6.967 -42.667 1.00 88.12 104 GLY A O 1
ATOM 808 N N . GLU A 1 105 ? 12.157 4.771 -42.480 1.00 87.62 105 GLU A N 1
ATOM 809 C CA . GLU A 1 105 ? 11.310 4.556 -41.301 1.00 87.62 105 GLU A CA 1
ATOM 810 C C . GLU A 1 105 ? 11.821 5.308 -40.068 1.00 87.62 105 GLU A C 1
ATOM 812 O O . GLU A 1 105 ? 11.027 5.913 -39.355 1.00 87.62 105 GLU A O 1
ATOM 817 N N . LEU A 1 106 ? 13.138 5.348 -39.845 1.00 89.31 106 LEU A N 1
ATOM 818 C CA . LEU A 1 106 ? 13.726 6.136 -38.757 1.00 89.31 106 LEU A CA 1
ATOM 819 C C . LEU A 1 106 ? 13.402 7.627 -38.907 1.00 89.31 106 LEU A C 1
ATOM 821 O O . LEU A 1 106 ? 12.895 8.233 -37.964 1.00 89.31 106 LEU A O 1
ATOM 825 N N . LYS A 1 107 ? 13.579 8.189 -40.113 1.00 89.44 107 LYS A N 1
ATOM 826 C CA . LYS A 1 107 ? 13.180 9.574 -40.412 1.00 89.44 107 LYS A CA 1
ATOM 827 C C . LYS A 1 107 ? 11.680 9.798 -40.170 1.00 89.44 107 LYS A C 1
ATOM 829 O O . LYS A 1 107 ? 11.309 10.799 -39.564 1.00 89.44 107 LYS A O 1
ATOM 834 N N . ARG A 1 108 ? 10.814 8.860 -40.582 1.00 91.50 108 ARG A N 1
ATOM 835 C CA . ARG A 1 108 ? 9.354 8.924 -40.350 1.00 91.50 108 ARG A CA 1
ATOM 836 C C . ARG A 1 108 ? 8.995 8.939 -38.860 1.00 91.50 108 ARG A C 1
ATOM 838 O O . ARG A 1 108 ? 8.016 9.573 -38.480 1.00 91.50 108 ARG A O 1
ATOM 845 N N . LEU A 1 109 ? 9.772 8.243 -38.033 1.00 90.12 109 LEU A N 1
ATOM 846 C CA . LEU A 1 109 ? 9.606 8.178 -36.579 1.00 90.12 109 LEU A CA 1
ATOM 847 C C . LEU A 1 109 ? 10.286 9.342 -35.835 1.00 90.12 109 LEU A C 1
ATOM 849 O O . LEU A 1 109 ? 10.237 9.376 -34.609 1.00 90.12 109 LEU A O 1
ATOM 853 N N . GLY A 1 110 ? 10.912 10.285 -36.549 1.00 86.12 110 GLY A N 1
ATOM 854 C CA . GLY A 1 110 ? 11.638 11.407 -35.947 1.00 86.12 110 GLY A CA 1
ATOM 855 C C . GLY A 1 110 ? 12.955 11.004 -35.280 1.00 86.12 110 GLY A C 1
ATOM 856 O O . GLY A 1 110 ? 13.477 11.751 -34.458 1.00 86.12 110 GLY A O 1
ATOM 857 N N . ILE A 1 111 ? 13.484 9.823 -35.608 1.00 86.19 111 ILE A N 1
ATOM 858 C CA . ILE A 1 111 ? 14.752 9.322 -35.083 1.00 86.19 111 ILE A CA 1
ATOM 859 C C . ILE A 1 111 ? 15.868 9.752 -36.034 1.00 86.19 111 ILE A C 1
ATOM 861 O O . ILE A 1 111 ? 15.834 9.448 -37.230 1.00 86.19 111 ILE A O 1
ATOM 865 N N . GLU A 1 112 ? 16.869 10.442 -35.492 1.00 85.19 112 GLU A N 1
ATOM 866 C CA . GLU A 1 112 ? 18.039 10.875 -36.249 1.00 85.19 112 GLU A CA 1
ATOM 867 C C . GLU A 1 112 ? 18.803 9.660 -36.792 1.00 85.19 112 GLU A C 1
ATOM 869 O O . GLU A 1 112 ? 19.194 8.744 -36.062 1.00 85.19 112 GLU A O 1
ATOM 874 N N . VAL A 1 113 ? 18.997 9.628 -38.111 1.00 83.00 113 VAL A N 1
ATOM 875 C CA . VAL A 1 113 ? 19.753 8.557 -38.756 1.00 83.00 113 VAL A CA 1
ATOM 876 C C . VAL A 1 113 ? 21.233 8.834 -38.560 1.00 83.00 113 VAL A C 1
ATOM 878 O O . VAL A 1 113 ? 21.776 9.761 -39.155 1.00 83.00 113 VAL A O 1
ATOM 881 N N . TRP A 1 114 ? 21.902 7.970 -37.800 1.00 78.50 114 TRP A N 1
ATOM 882 C CA . TRP A 1 114 ? 23.349 8.047 -37.651 1.00 78.50 114 TRP A CA 1
ATOM 883 C C . TRP A 1 114 ? 24.047 7.933 -39.015 1.00 78.50 114 TRP A C 1
ATOM 885 O O . TRP A 1 114 ? 23.867 6.958 -39.760 1.00 78.50 114 TRP A O 1
ATOM 895 N N . THR A 1 115 ? 24.858 8.938 -39.338 1.00 75.88 115 THR A N 1
ATOM 896 C CA . THR A 1 115 ? 25.783 8.927 -40.470 1.00 75.88 115 THR A CA 1
ATOM 897 C C . THR A 1 115 ? 27.202 9.127 -39.940 1.00 75.88 115 THR A C 1
ATOM 899 O O . THR A 1 115 ? 27.402 9.933 -39.033 1.00 75.88 115 THR A O 1
ATOM 902 N N . PRO A 1 116 ? 28.201 8.415 -40.485 1.00 65.38 116 PRO A N 1
ATOM 903 C CA . PRO A 1 116 ? 29.576 8.512 -39.999 1.00 65.38 116 PRO A CA 1
ATOM 904 C C . PRO A 1 116 ? 30.209 9.904 -40.176 1.00 65.38 116 PRO A C 1
ATOM 906 O O . PRO A 1 116 ? 31.228 10.168 -39.550 1.00 65.38 116 PRO A O 1
ATOM 909 N N . GLU A 1 117 ? 29.620 10.795 -40.987 1.00 58.12 117 GLU A N 1
ATOM 910 C CA . GLU A 1 117 ? 30.189 12.118 -41.300 1.00 58.12 117 GLU A CA 1
ATOM 911 C C . GLU A 1 117 ? 29.277 13.317 -40.978 1.00 58.12 117 GLU A C 1
ATOM 913 O O . GLU A 1 117 ? 29.647 14.449 -41.279 1.00 58.12 117 GLU A O 1
ATOM 918 N N . GLY A 1 118 ? 28.102 13.121 -40.366 1.00 54.28 118 GLY A N 1
ATOM 919 C CA . GLY A 1 118 ? 27.232 14.242 -39.977 1.00 54.28 118 GLY A CA 1
ATOM 920 C C . GLY A 1 118 ? 26.811 15.156 -41.138 1.00 54.28 118 GLY A C 1
ATOM 921 O O . GLY A 1 118 ? 26.591 16.347 -40.932 1.00 54.28 118 GLY A O 1
ATOM 922 N N . LYS A 1 119 ? 26.732 14.628 -42.365 1.00 46.28 119 LYS A N 1
ATOM 923 C CA . LYS A 1 119 ? 26.205 15.352 -43.526 1.00 46.28 119 LYS A CA 1
ATOM 924 C C . LYS A 1 119 ? 24.881 14.741 -43.948 1.00 46.28 119 LYS A C 1
ATOM 926 O O . LYS A 1 119 ? 24.808 13.564 -44.301 1.00 46.28 119 LYS A O 1
ATOM 931 N N . GLU A 1 120 ? 23.845 15.562 -43.860 1.00 49.06 120 GLU A N 1
ATOM 932 C CA . GLU A 1 120 ? 22.545 15.309 -44.460 1.00 49.06 120 GLU A CA 1
ATOM 933 C C . GLU A 1 120 ? 22.673 15.445 -45.986 1.00 49.06 120 GLU A C 1
ATOM 935 O O . GLU A 1 120 ? 23.139 16.477 -46.471 1.00 49.06 120 GLU A O 1
ATOM 940 N N . ASP A 1 121 ? 22.281 14.397 -46.716 1.00 45.56 121 ASP A N 1
ATOM 941 C CA . ASP A 1 121 ? 21.814 14.503 -48.106 1.00 45.56 121 ASP A CA 1
ATOM 942 C C . ASP A 1 121 ? 20.302 14.786 -48.113 1.00 45.56 121 ASP A C 1
ATOM 944 O O . ASP A 1 121 ? 19.566 14.095 -47.350 1.00 45.56 121 ASP A O 1
#

Secondary structure (DSSP, 8-state):
----PPPP----HHHHHHHHHHHHHTT--HHHHHHHHHHHHHHHHHHHHHHHHHHHHHHHHHHHHHHHHHHS-SSSSPPPHHHHHHHHHHHHHH-GGGHHHHHHHHHHTT-----TT----

Radius of gyration: 32.72 Å; chains: 1; bounding box: 60×31×81 Å

Sequence (121 aa):
MALGEPIKFRLTPEKHAQYEDEAARLGKPLGTYLRERLEADDAVRDELAALRREVVSLHHVIEDLADTGLRSDQSGPGPNAVQIETLLLLRAIAGPERMKPVKGELKRLGIEVWTPEGKED

pLDDT: mean 81.61, std 15.67, range [40.19, 96.19]

Foldseek 3Di:
DDDDDDDDDDDDPVVVVVLCVVCVVVVHDSVVSVVVVVVVVVVVVVVVVVVVVVVVVVVVVVVVVVVVVVPPDDDDPDDDPVRVVVVVVVPVVVDPVCPVVVCVVCVVVVHDDDDPPPDDD